Protein 1SN9 (pdb70)

Structure (mmCIF, N/CA/C/O backbone):
data_1SN9
#
_entry.id   1SN9
#
_cell.length_a   38.939
_cell.length_b   56.172
_cell.length_c   32.320
_cell.angle_alpha   90.00
_cell.angle_beta   90.00
_cell.angle_gamma   90.00
#
_symmetry.space_group_name_H-M   'P 21 21 2'
#
loop_
_entity.id
_entity.type
_entity.pdbx_description
1 polymer 'tetrameric beta-beta-alpha mini-protein'
2 water water
#
loop_
_atom_site.group_PDB
_atom_site.id
_atom_site.type_symbol
_atom_site.label_atom_id
_atom_site.label_alt_id
_atom_site.label_comp_id
_atom_site.label_asym_id
_atom_site.label_entity_id
_atom_site.label_seq_id
_atom_site.pdbx_PDB_ins_code
_atom_site.Cartn_x
_atom_site.Cartn_y
_atom_site.Cartn_z
_atom_site.occupancy
_atom_site.B_iso_or_equiv
_atom_site.auth_seq_id
_atom_site.auth_comp_id
_atom_site.auth_asym_id
_atom_site.auth_atom_id
_atom_site.pdbx_PDB_model_num
ATOM 4 N N . TYR A 1 2 ? 15.316 15.993 -0.015 1.00 17.91 101 TYR A N 1
ATOM 5 C CA . TYR A 1 2 ? 14.080 16.738 -0.111 1.00 13.84 101 TYR A CA 1
ATOM 6 C C . TYR A 1 2 ? 14.358 18.177 -0.500 1.00 14.87 101 TYR A C 1
ATOM 7 O O . TYR A 1 2 ? 13.955 19.167 0.128 1.00 16.44 101 TYR A O 1
ATOM 16 N N . ARG A 1 3 ? 15.101 18.325 -1.581 1.00 16.83 102 ARG A N 1
ATOM 17 C CA . ARG A 1 3 ? 15.393 19.705 -2.025 1.00 17.48 102 ARG A CA 1
ATOM 18 C C . ARG A 1 3 ? 14.207 20.274 -2.785 1.00 17.90 102 ARG A C 1
ATOM 19 O O . ARG A 1 3 ? 13.379 19.589 -3.390 1.00 21.42 102 ARG A O 1
ATOM 27 N N . ILE A 1 4 ? 14.084 21.583 -2.780 1.00 19.01 103 ILE A N 1
ATOM 28 C CA . ILE A 1 4 ? 13.082 22.290 -3.582 1.00 18.63 103 ILE A CA 1
ATOM 29 C C . ILE A 1 4 ? 13.846 23.190 -4.539 1.00 20.00 103 ILE A C 1
ATOM 30 O O . ILE A 1 4 ? 14.308 24.276 -4.158 1.00 21.84 103 ILE A O 1
ATOM 42 N N . SER A 1 6 ? 17.127 24.554 -5.806 1.00 27.72 105 SER A N 1
ATOM 43 C CA . SER A 1 6 ? 18.420 24.446 -5.128 1.00 29.50 105 SER A CA 1
ATOM 44 C C . SER A 1 6 ? 18.330 24.652 -3.625 1.00 28.26 105 SER A C 1
ATOM 45 O O . SER A 1 6 ? 19.372 24.701 -2.993 1.00 36.85 105 SER A O 1
ATOM 48 N N . TYR A 1 7 ? 17.129 24.754 -3.084 1.00 22.15 106 TYR A N 1
ATOM 49 C CA . TYR A 1 7 ? 17.077 24.972 -1.626 1.00 20.11 106 TYR A CA 1
ATOM 50 C C . TYR A 1 7 ? 17.161 23.670 -0.850 1.00 18.96 106 TYR A C 1
ATOM 51 O O . TYR A 1 7 ? 16.474 22.687 -1.102 1.00 22.51 106 TYR A O 1
ATOM 60 N N . ASP A 1 8 ? 18.038 23.614 0.163 1.00 21.37 107 ASP A N 1
ATOM 61 C CA . ASP A 1 8 ? 18.149 22.329 0.877 1.00 25.08 107 ASP A CA 1
ATOM 62 C C . ASP A 1 8 ? 17.115 22.225 1.995 1.00 18.48 107 ASP A C 1
ATOM 63 O O . ASP A 1 8 ? 17.392 22.316 3.198 1.00 16.50 107 ASP A O 1
ATOM 68 N N . PHE A 1 9 ? 15.863 21.980 1.575 1.00 17.96 108 PHE A N 1
ATOM 69 C CA . PHE A 1 9 ? 14.719 21.977 2.475 1.00 16.06 108 PHE A CA 1
ATOM 70 C C . PHE A 1 9 ? 14.865 20.935 3.561 1.00 14.32 108 PHE A C 1
ATOM 71 O O . PHE A 1 9 ? 14.718 21.240 4.760 1.00 14.02 108 PHE A O 1
ATOM 84 N N . ASP A 1 11 ? 17.509 19.449 4.780 1.00 14.58 110 ASP A N 1
ATOM 85 C CA . ASP A 1 11 ? 18.527 19.808 5.758 1.00 16.23 110 ASP A CA 1
ATOM 86 C C . ASP A 1 11 ? 18.136 20.980 6.647 1.00 12.63 110 ASP A C 1
ATOM 87 O O . ASP A 1 11 ? 18.473 20.988 7.836 1.00 14.97 110 ASP A O 1
ATOM 92 N N . GLU A 1 12 ? 17.456 21.954 6.071 1.00 13.12 111 GLU A N 1
ATOM 93 C CA . GLU A 1 12 ? 17.059 23.108 6.866 1.00 12.56 111 GLU A CA 1
ATOM 94 C C . GLU A 1 12 ? 16.038 22.681 7.896 1.00 11.62 111 GLU A C 1
ATOM 95 O O . GLU A 1 12 ? 16.058 23.168 9.047 1.00 13.46 111 GLU A O 1
ATOM 101 N N . LEU A 1 13 ? 15.148 21.757 7.565 1.00 12.72 112 LEU A N 1
ATOM 102 C CA . LEU A 1 13 ? 14.227 21.304 8.590 1.00 12.23 112 LEU A CA 1
ATOM 103 C C . LEU A 1 13 ? 14.965 20.505 9.647 1.00 13.76 112 LEU A C 1
ATOM 104 O O . LEU A 1 13 ? 14.656 20.653 10.846 1.00 14.52 112 LEU A O 1
ATOM 113 N N . ALA A 1 14 ? 15.949 19.670 9.281 1.00 12.34 113 ALA A N 1
ATOM 114 C CA . ALA A 1 14 ? 16.709 18.919 10.282 1.00 14.09 113 ALA A CA 1
ATOM 115 C C . ALA A 1 14 ? 17.377 19.874 11.248 1.00 15.83 113 ALA A C 1
ATOM 116 O O . ALA A 1 14 ? 17.474 19.722 12.471 1.00 15.65 113 ALA A O 1
ATOM 118 N N . LYS A 1 15 ? 17.911 20.976 10.691 1.00 13.94 114 LYS A N 1
ATOM 119 C CA . LYS A 1 15 ? 18.616 21.974 11.496 1.00 15.21 114 LYS A CA 1
ATOM 120 C C . LYS A 1 15 ? 17.682 22.693 12.441 1.00 15.97 114 LYS A C 1
ATOM 121 O O . LYS A 1 15 ? 18.027 22.971 13.616 1.00 16.86 114 LYS A O 1
ATOM 127 N N . LEU A 1 16 ? 16.473 23.015 11.974 1.00 14.40 115 LEU A N 1
ATOM 128 C CA . LEU A 1 16 ? 15.431 23.611 12.827 1.00 15.03 115 LEU A CA 1
ATOM 129 C C . LEU A 1 16 ? 15.059 22.690 13.973 1.00 15.31 115 LEU A C 1
ATOM 130 O O . LEU A 1 16 ? 14.936 23.109 15.112 1.00 17.46 115 LEU A O 1
ATOM 135 N N . LEU A 1 17 ? 14.874 21.399 13.687 1.00 12.80 116 LEU A N 1
ATOM 136 C CA . LEU A 1 17 ? 14.572 20.469 14.788 1.00 13.46 116 LEU A CA 1
ATOM 137 C C . LEU A 1 17 ? 15.671 20.470 15.841 1.00 14.62 116 LEU 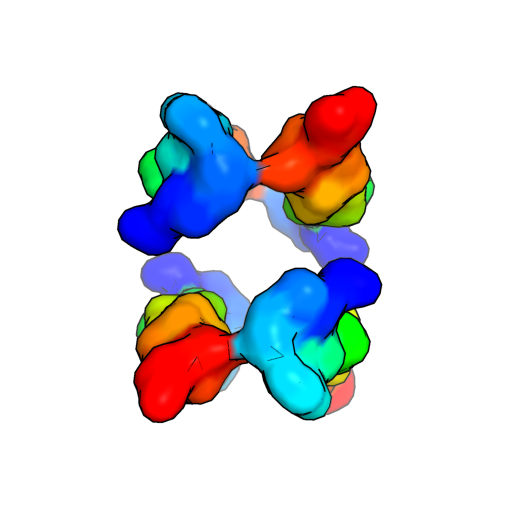A C 1
ATOM 138 O O . LEU A 1 17 ? 15.432 20.491 17.057 1.00 15.04 116 LEU A O 1
ATOM 143 N N A ARG A 1 18 ? 16.924 20.430 15.413 0.55 15.94 117 ARG A N 1
ATOM 144 N N B ARG A 1 18 ? 16.931 20.442 15.419 0.45 15.82 117 ARG A N 1
ATOM 145 C CA A ARG A 1 18 ? 18.056 20.481 16.320 0.55 16.46 117 ARG A CA 1
ATOM 146 C CA B ARG A 1 18 ? 18.076 20.433 16.325 0.45 16.40 117 ARG A CA 1
ATOM 147 C C A ARG A 1 18 ? 18.059 21.738 17.183 0.55 16.82 117 ARG A C 1
ATOM 148 C C B ARG A 1 18 ? 18.171 21.724 17.135 0.45 16.75 117 ARG A C 1
ATOM 149 O O A ARG A 1 18 ? 18.116 21.763 18.414 0.55 19.45 117 ARG A O 1
ATOM 150 O O B ARG A 1 18 ? 18.391 21.686 18.352 0.45 18.75 117 ARG A O 1
ATOM 165 N N . GLN A 1 19 ? 18.028 22.885 16.500 1.00 16.89 118 GLN A N 1
ATOM 166 C CA . GLN A 1 19 ? 18.042 24.168 17.214 1.00 19.28 118 GLN A CA 1
ATOM 167 C C . GLN A 1 19 ? 16.856 24.327 18.167 1.00 20.46 118 GLN A C 1
ATOM 168 O O . GLN A 1 19 ? 17.011 24.810 19.314 1.00 26.40 118 GLN A O 1
ATOM 174 N N . ALA A 1 20 ? 15.651 23.910 17.776 1.00 20.87 119 ALA A N 1
ATOM 175 C CA . ALA A 1 20 ? 14.509 23.948 18.672 1.00 19.96 119 ALA A CA 1
ATOM 176 C C . ALA A 1 20 ? 14.705 23.119 19.931 1.00 20.04 119 ALA A C 1
ATOM 177 O O . ALA A 1 20 ? 14.031 23.352 20.940 1.00 28.06 119 ALA A O 1
ATOM 193 N N A GLY A 1 22 ? 17.737 22.682 21.402 0.46 24.46 121 GLY A N 1
ATOM 194 N N B GLY A 1 22 ? 17.660 22.728 21.446 0.54 23.18 121 GLY A N 1
ATOM 195 C CA A GLY A 1 22 ? 18.977 23.082 22.043 0.46 25.78 121 GLY A CA 1
ATOM 196 C CA B GLY A 1 22 ? 18.745 23.248 22.246 0.54 23.52 121 GLY A CA 1
ATOM 197 C C A GLY A 1 22 ? 18.733 23.980 23.241 0.46 27.13 121 GLY A C 1
ATOM 198 C C B GLY A 1 22 ? 20.08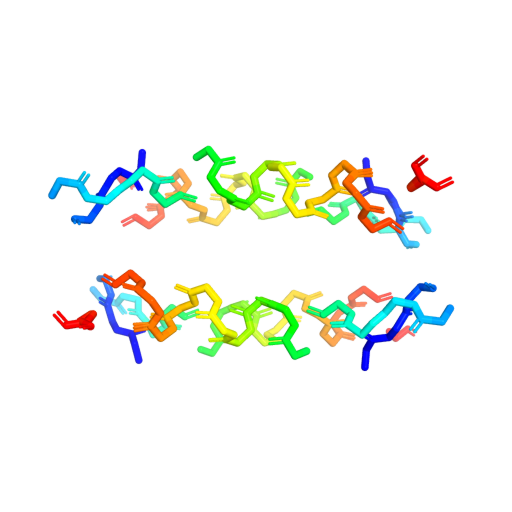8 23.179 21.558 0.54 22.07 121 GLY A C 1
ATOM 199 O O A GLY A 1 22 ? 19.292 23.757 24.313 0.46 37.86 121 GLY A O 1
ATOM 200 O O B GLY A 1 22 ? 21.085 23.522 22.217 0.54 19.94 121 GLY A O 1
ATOM 206 N N . TYR B 1 2 ? 3.069 27.276 18.646 1.00 21.00 201 TYR B N 1
ATOM 207 C CA . TYR B 1 2 ? 3.782 25.987 18.731 1.00 20.55 201 TYR B CA 1
ATOM 208 C C . TYR B 1 2 ? 5.219 26.287 19.142 1.00 18.91 201 TYR B C 1
ATOM 209 O O . TYR B 1 2 ? 6.070 26.577 18.310 1.00 21.14 201 TYR B O 1
ATOM 218 N N . ARG B 1 3 ? 5.499 26.282 20.446 1.00 19.97 202 ARG B N 1
ATOM 219 C CA . ARG B 1 3 ? 6.822 26.689 20.931 1.00 19.14 202 ARG B CA 1
ATOM 220 C C . ARG B 1 3 ? 7.546 25.566 21.676 1.00 19.48 202 ARG B C 1
ATOM 221 O O . ARG B 1 3 ? 6.889 24.659 22.196 1.00 20.38 202 ARG B O 1
ATOM 229 N N . ILE B 1 4 ? 8.871 25.629 21.725 1.00 18.61 203 ILE B N 1
ATOM 230 C CA . ILE B 1 4 ? 9.581 24.764 22.676 1.00 18.72 203 ILE B CA 1
ATOM 231 C C . ILE B 1 4 ? 10.347 25.766 23.549 1.00 16.66 203 ILE B C 1
ATOM 232 O O . ILE B 1 4 ? 11.293 26.410 23.074 1.00 18.33 203 ILE B O 1
ATOM 244 N N . SER B 1 6 ? 11.286 29.144 24.646 1.00 24.20 205 SER B N 1
ATOM 245 C CA . SER B 1 6 ? 11.077 30.450 23.990 1.00 26.21 205 SER B CA 1
ATOM 246 C C . SER B 1 6 ? 11.184 30.372 22.474 1.00 27.01 205 SER B C 1
ATOM 247 O O . SER B 1 6 ? 10.913 31.374 21.804 1.00 34.24 205 SER B O 1
ATOM 250 N N . TYR B 1 7 ? 11.576 29.237 21.924 1.00 24.53 206 TYR B N 1
ATOM 251 C CA . TYR B 1 7 ? 11.715 29.040 20.487 1.00 24.42 206 TYR B CA 1
ATOM 252 C C . TYR B 1 7 ? 10.360 28.886 19.809 1.00 22.62 206 TYR B C 1
ATOM 253 O O . TYR B 1 7 ? 9.614 27.955 20.137 1.00 21.53 206 TYR B O 1
ATOM 262 N N . ASP B 1 8 ? 10.024 29.772 18.884 1.00 21.61 207 ASP B N 1
ATOM 263 C CA . ASP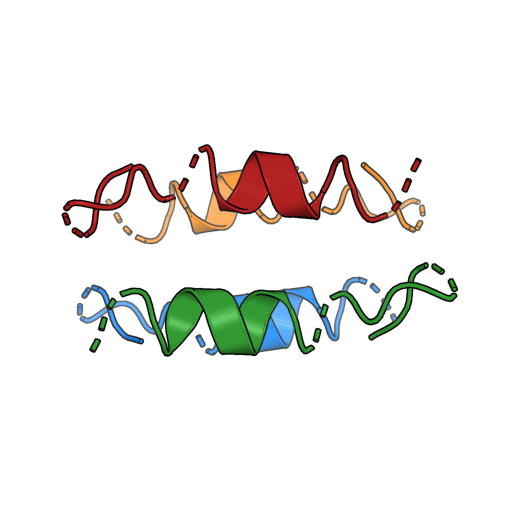 B 1 8 ? 8.754 29.687 18.160 1.00 19.35 207 ASP B CA 1
ATOM 264 C C . ASP B 1 8 ? 8.909 28.719 16.999 1.00 18.65 207 ASP B C 1
ATOM 265 O O . ASP B 1 8 ? 9.111 29.081 15.839 1.00 19.20 207 ASP B O 1
ATOM 270 N N . PHE B 1 9 ? 8.813 27.429 17.322 1.00 20.06 208 PHE B N 1
ATOM 271 C CA . PHE B 1 9 ? 8.913 26.383 16.296 1.00 19.59 208 PHE B CA 1
ATOM 272 C C . PHE B 1 9 ? 7.917 26.584 15.162 1.00 17.31 208 PHE B C 1
ATOM 273 O O . PHE B 1 9 ? 8.290 26.445 13.996 1.00 16.00 208 PHE B O 1
ATOM 286 N N . ASP B 1 11 ? 6.542 29.392 13.948 1.00 14.84 210 ASP B N 1
ATOM 287 C CA . ASP B 1 11 ? 6.992 30.464 13.080 1.00 15.79 210 ASP B CA 1
ATOM 288 C C . ASP B 1 11 ? 8.263 30.106 12.330 1.00 14.52 210 ASP B C 1
ATOM 289 O O . ASP B 1 11 ? 8.368 30.450 11.140 1.00 14.59 210 ASP B O 1
ATOM 294 N N A GLU B 1 12 ? 9.209 29.430 13.000 0.60 13.73 211 GLU B N 1
ATOM 295 N N B GLU B 1 12 ? 9.207 29.434 12.991 0.40 13.81 211 GLU B N 1
ATOM 296 C CA A GLU B 1 12 ?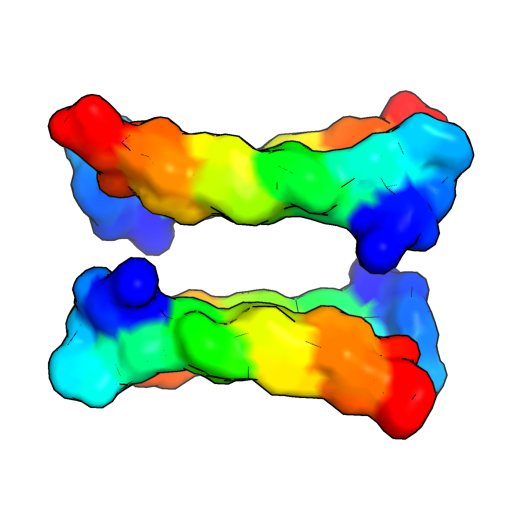 10.443 29.100 12.272 0.60 13.54 211 GLU B CA 1
ATOM 297 C CA B GLU B 1 12 ? 10.444 29.089 12.279 0.40 13.80 211 GLU B CA 1
ATOM 298 C C . GLU B 1 12 ? 10.152 28.140 11.118 1.00 13.30 211 GLU B C 1
ATOM 299 O O . GLU B 1 12 ? 10.723 28.189 10.053 1.00 14.27 211 GLU B O 1
ATOM 310 N N . LEU B 1 13 ? 9.223 27.223 11.301 1.00 13.25 212 LEU B N 1
ATOM 311 C CA . LEU B 1 13 ? 8.864 26.293 10.254 1.00 12.78 212 LEU B CA 1
ATOM 312 C C . LEU B 1 13 ? 8.147 27.063 9.160 1.00 11.74 212 LEU B C 1
ATOM 313 O O . LEU B 1 13 ? 8.428 26.838 7.955 1.00 12.58 212 LEU B O 1
ATOM 318 N N . ALA B 1 14 ? 7.235 27.968 9.553 1.00 13.96 213 ALA B N 1
ATOM 319 C CA . ALA B 1 14 ? 6.593 28.826 8.534 1.00 17.03 213 ALA B CA 1
ATOM 320 C C . ALA B 1 14 ? 7.635 29.595 7.711 1.00 15.42 213 ALA B C 1
ATOM 321 O O . ALA B 1 14 ? 7.528 29.660 6.487 1.00 16.89 213 ALA B O 1
ATOM 323 N N . LYS B 1 15 ? 8.643 30.164 8.358 1.00 17.50 214 LYS B N 1
ATOM 324 C CA . LYS B 1 15 ? 9.688 30.931 7.683 1.00 18.51 214 LYS B CA 1
ATOM 325 C C . LYS B 1 15 ? 10.469 30.057 6.726 1.00 14.53 214 LYS B C 1
ATOM 326 O O . LYS B 1 15 ? 10.818 30.448 5.626 1.00 17.70 214 LYS B O 1
ATOM 332 N N . LEU B 1 16 ? 10.741 28.791 7.106 1.00 14.76 215 LEU B N 1
ATOM 333 C CA . LEU B 1 16 ? 11.391 27.913 6.146 1.00 17.58 215 LEU B CA 1
ATOM 334 C C . LEU B 1 16 ? 10.555 27.595 4.931 1.00 17.12 215 LEU B C 1
ATOM 335 O O . LEU B 1 16 ? 11.057 27.562 3.796 1.00 18.24 215 LEU B O 1
ATOM 344 N N . LEU B 1 17 ? 9.261 27.330 5.154 1.00 16.36 216 LEU B N 1
ATOM 345 C CA . LEU B 1 17 ? 8.402 27.062 3.989 1.00 17.52 216 LEU B CA 1
ATOM 346 C C . LEU B 1 17 ? 8.424 28.279 3.045 1.00 16.98 216 LEU B C 1
ATOM 347 O O . LEU B 1 17 ? 8.465 28.138 1.830 1.00 19.03 216 LEU B O 1
ATOM 352 N N A ARG B 1 18 ? 8.386 29.466 3.642 0.60 18.67 217 ARG B N 1
ATOM 353 N N B ARG B 1 18 ? 8.429 29.475 3.626 0.40 18.66 217 ARG B N 1
ATOM 354 C CA A ARG B 1 18 ? 8.488 30.681 2.817 0.60 18.74 217 ARG B CA 1
ATOM 355 C CA B ARG B 1 18 ? 8.492 30.679 2.794 0.40 18.66 217 ARG B CA 1
ATOM 356 C C A ARG B 1 18 ? 9.837 30.769 2.126 0.60 17.01 217 ARG B C 1
ATOM 357 C C B ARG B 1 18 ? 9.852 30.900 2.153 0.40 17.91 217 ARG B C 1
ATOM 358 O O A ARG B 1 18 ? 9.886 30.985 0.900 0.60 20.31 217 ARG B O 1
ATOM 359 O O B ARG B 1 18 ? 9.927 31.362 1.003 0.40 21.20 217 ARG B O 1
ATOM 374 N N . GLN B 1 19 ? 10.936 30.597 2.859 1.00 19.02 218 GLN B N 1
ATOM 375 C CA . GLN B 1 19 ? 12.287 30.770 2.284 1.00 20.86 218 GLN B CA 1
ATOM 376 C C . GLN B 1 19 ? 12.555 29.787 1.139 1.00 21.89 218 GLN B C 1
ATOM 377 O O . GLN B 1 19 ? 13.200 30.181 0.163 1.00 22.34 218 GLN B O 1
ATOM 383 N N . ALA B 1 20 ? 12.097 28.548 1.277 1.00 21.60 219 ALA B N 1
ATOM 384 C CA . ALA B 1 20 ? 12.127 27.491 0.284 1.00 24.51 219 ALA B CA 1
ATOM 385 C C . ALA B 1 20 ? 11.195 27.764 -0.885 1.00 26.11 219 ALA B C 1
ATOM 386 O O . ALA B 1 20 ? 11.285 27.049 -1.885 1.00 31.45 219 ALA B O 1
ATOM 402 N N A GLY B 1 22 ? 10.825 30.905 -2.349 0.69 30.59 221 GLY B N 1
ATOM 403 N N B GLY B 1 22 ? 10.826 30.871 -2.205 0.31 31.47 221 GLY B N 1
ATOM 404 C CA A GLY B 1 22 ? 11.218 32.165 -2.943 0.69 30.00 221 GLY B CA 1
ATOM 405 C CA B GLY B 1 22 ? 11.239 32.239 -2.430 0.31 30.31 221 GLY B CA 1
ATOM 406 C C A GLY B 1 22 ? 11.720 33.226 -1.989 0.69 30.43 221 GLY B C 1
ATOM 407 C C B GLY B 1 22 ? 11.160 32.609 -3.896 0.31 25.73 221 GLY B C 1
ATOM 408 O O A GLY B 1 22 ? 12.424 34.155 -2.413 0.69 31.30 221 GLY B O 1
ATOM 409 O O B GLY B 1 22 ? 12.127 32.439 -4.627 0.31 29.47 221 GLY B O 1
ATOM 415 N N . TYR C 1 2 ? 13.215 13.104 18.248 1.00 12.48 301 TYR C N 1
ATOM 416 C CA . TYR C 1 2 ? 12.546 14.399 18.390 1.00 12.56 301 TYR C CA 1
ATOM 417 C C . TYR C 1 2 ? 11.091 14.138 18.794 1.00 16.39 301 TYR C C 1
ATOM 418 O O . TYR C 1 2 ? 10.260 13.940 17.927 1.00 17.25 301 TYR C O 1
ATOM 427 N N A ARG C 1 3 ? 10.859 14.140 20.080 0.72 17.24 302 ARG C N 1
ATOM 428 N N B ARG C 1 3 ? 10.832 14.110 20.089 0.28 16.99 302 ARG C N 1
ATOM 429 C CA A ARG C 1 3 ? 9.627 13.799 20.756 0.72 17.55 302 ARG C CA 1
ATOM 430 C CA B ARG C 1 3 ? 9.538 13.697 20.605 0.28 16.67 302 ARG C CA 1
ATOM 431 C C A ARG C 1 3 ? 8.872 15.002 21.293 0.72 16.29 302 ARG C C 1
ATOM 432 C C B ARG C 1 3 ? 8.855 14.772 21.450 0.28 16.34 302 ARG C C 1
ATOM 433 O O A ARG C 1 3 ? 9.492 15.960 21.751 0.72 19.68 302 ARG C O 1
ATOM 434 O O B ARG C 1 3 ? 9.540 15.410 22.248 0.28 13.90 302 ARG C O 1
ATOM 449 N N . ILE C 1 4 ? 7.550 14.875 21.256 1.00 17.88 303 ILE C N 1
ATOM 450 C CA . ILE C 1 4 ? 6.656 15.729 22.028 1.00 21.42 303 ILE C CA 1
ATOM 451 C C . ILE C 1 4 ? 5.840 14.760 22.889 1.00 22.80 303 ILE C C 1
ATOM 452 O O . IL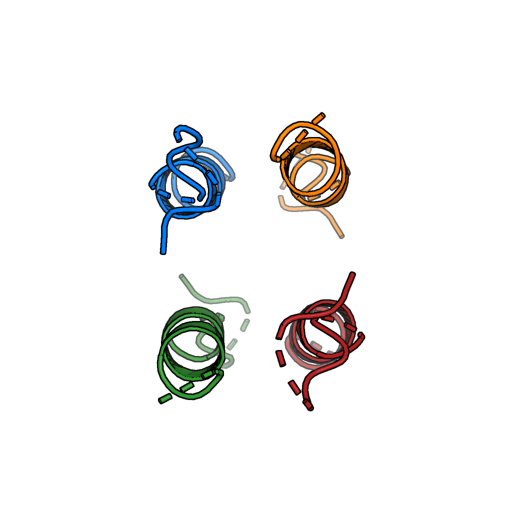E C 1 4 ? 4.932 14.066 22.390 1.00 22.81 303 ILE C O 1
ATOM 464 N N . SER C 1 6 ? 4.808 11.438 24.092 1.00 26.46 305 SER C N 1
ATOM 465 C CA . SER C 1 6 ? 4.940 10.103 23.524 1.00 26.22 305 SER C CA 1
ATOM 466 C C . SER C 1 6 ? 4.909 10.110 22.004 1.00 25.16 305 SER C C 1
ATOM 467 O O . SER C 1 6 ? 5.058 9.075 21.363 1.00 29.64 305 SER C O 1
ATOM 470 N N . TYR C 1 7 ? 4.696 11.289 21.420 1.00 21.27 306 TYR C N 1
ATOM 471 C CA . TYR C 1 7 ? 4.623 11.397 19.960 1.00 19.43 306 TYR C CA 1
ATOM 472 C C . TYR C 1 7 ? 5.981 11.617 19.311 1.00 16.45 306 TYR C C 1
ATOM 473 O O . TYR C 1 7 ? 6.687 12.580 19.587 1.00 17.79 306 TYR C O 1
ATOM 482 N N . ASP C 1 8 ? 6.382 10.733 18.382 1.00 17.48 307 ASP C N 1
ATOM 483 C CA . ASP C 1 8 ? 7.694 10.883 17.754 1.00 15.58 307 ASP C CA 1
ATOM 484 C C . ASP C 1 8 ? 7.527 11.790 16.537 1.00 14.28 307 ASP C C 1
ATOM 485 O O . ASP C 1 8 ? 7.244 11.368 15.427 1.00 15.16 307 ASP C O 1
ATOM 490 N N . PHE C 1 9 ? 7.657 13.100 16.807 1.00 14.88 308 PHE C N 1
ATOM 491 C CA . PHE C 1 9 ? 7.490 14.101 15.780 1.00 14.99 308 PHE C CA 1
ATOM 492 C C . PHE C 1 9 ? 8.526 13.895 14.674 1.00 14.71 308 PHE C C 1
ATOM 493 O O . PHE C 1 9 ? 8.140 13.959 13.494 1.00 13.35 308 PHE C O 1
ATOM 506 N N . ASP C 1 11 ? 10.087 11.345 13.602 1.00 17.39 310 ASP C N 1
ATOM 507 C CA . ASP C 1 11 ? 9.819 10.211 12.737 1.00 17.90 310 ASP C CA 1
ATOM 508 C C . ASP C 1 11 ? 8.571 10.386 11.900 1.00 16.13 310 ASP C C 1
ATOM 509 O O . ASP C 1 11 ? 8.540 9.994 10.722 1.00 16.29 310 ASP C O 1
ATOM 514 N N . GLU C 1 12 ? 7.502 10.958 12.456 1.00 15.18 311 GLU C N 1
ATOM 515 C CA . GLU C 1 12 ? 6.325 11.224 11.622 1.00 16.60 311 GLU C CA 1
ATOM 516 C C . GLU C 1 12 ? 6.588 12.233 10.522 1.00 14.05 311 GLU C C 1
ATOM 517 O O . GLU C 1 12 ? 6.092 12.145 9.386 1.00 14.52 311 GLU C O 1
ATOM 523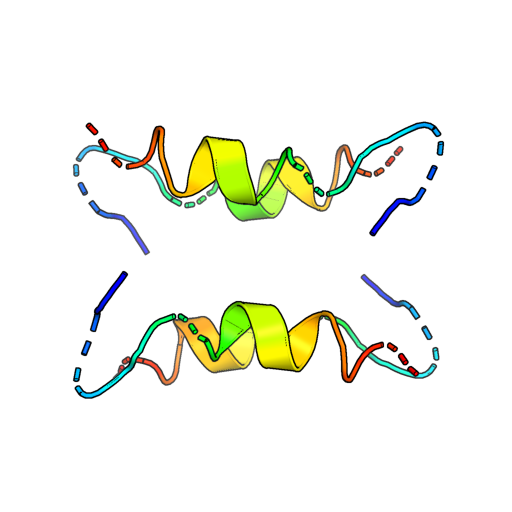 N N . LEU C 1 13 ? 7.431 13.251 10.769 1.00 13.75 312 LEU C N 1
ATOM 524 C CA . LEU C 1 13 ? 7.827 14.180 9.726 1.00 12.30 312 LEU C CA 1
ATOM 525 C C . LEU C 1 13 ? 8.616 13.462 8.641 1.00 13.46 312 LEU C C 1
ATOM 526 O O . LEU C 1 13 ? 8.429 13.644 7.448 1.00 12.40 312 LEU C O 1
ATOM 531 N N . ALA C 1 14 ? 9.563 12.603 9.046 1.00 12.01 313 ALA C N 1
ATOM 532 C CA . ALA C 1 14 ? 10.406 11.906 8.074 1.00 14.65 313 ALA C CA 1
ATOM 533 C C . ALA C 1 14 ? 9.501 11.040 7.210 1.00 14.85 313 ALA C C 1
ATOM 534 O O . ALA C 1 14 ? 9.604 10.955 5.987 1.00 16.24 313 ALA C O 1
ATOM 536 N N . LYS C 1 15 ? 8.511 10.415 7.836 1.00 16.07 314 LYS C N 1
ATOM 537 C CA . LYS C 1 15 ? 7.615 9.535 7.085 1.00 18.13 314 LYS C CA 1
ATOM 538 C C . LYS C 1 15 ? 6.782 10.348 6.108 1.00 18.00 314 LYS C C 1
ATOM 539 O O . LYS C 1 15 ? 6.544 9.946 4.978 1.00 19.72 314 LYS C O 1
ATOM 545 N N . LEU C 1 16 ? 6.341 11.530 6.502 1.00 14.92 315 LEU C N 1
ATOM 546 C CA . LEU C 1 16 ? 5.541 12.374 5.613 1.00 14.60 315 LEU C CA 1
ATOM 547 C C . LEU C 1 16 ? 6.336 12.823 4.397 1.00 13.70 315 LEU C C 1
ATOM 548 O O . LEU C 1 16 ? 5.943 12.783 3.215 1.00 16.35 315 LEU C O 1
ATOM 553 N N . LEU C 1 17 ? 7.589 13.279 4.650 1.00 11.56 316 LEU C N 1
ATOM 554 C CA . LEU C 1 17 ? 8.415 13.725 3.553 1.00 12.26 316 LEU C CA 1
ATOM 555 C C . LEU C 1 17 ? 8.675 12.585 2.579 1.00 12.81 316 LEU C C 1
ATOM 556 O O . LEU C 1 17 ? 8.617 12.832 1.374 1.00 14.55 316 LEU C O 1
ATOM 561 N N . ARG C 1 18 ? 8.960 11.394 3.141 1.00 15.90 317 ARG C N 1
ATOM 562 C CA . ARG C 1 18 ? 9.357 10.259 2.347 1.00 17.27 317 ARG C CA 1
ATOM 563 C C . ARG C 1 18 ? 8.134 9.855 1.529 1.00 18.43 317 ARG C C 1
ATOM 564 O O . ARG C 1 18 ? 8.190 9.660 0.307 1.00 21.22 317 ARG C O 1
ATOM 579 N N A GLN C 1 19 ? 6.989 9.722 2.202 0.44 17.04 318 GLN C N 1
ATOM 580 N N B GLN C 1 19 ? 6.993 9.719 2.215 0.56 16.80 318 GLN C N 1
ATOM 581 C CA A GLN C 1 19 ? 5.831 9.222 1.450 0.44 21.20 318 GLN C CA 1
ATOM 582 C CA B GLN C 1 19 ? 5.841 9.216 1.444 0.56 21.27 318 GLN C CA 1
ATOM 583 C C A GLN C 1 19 ? 5.332 10.229 0.433 0.44 21.85 318 GLN C C 1
ATOM 584 C C B GLN C 1 19 ? 5.447 10.232 0.386 0.56 23.17 318 GLN C C 1
ATOM 585 O O A GLN C 1 19 ? 4.861 9.843 -0.652 0.44 21.05 318 GLN C O 1
ATOM 586 O O B GLN C 1 19 ? 5.185 9.827 -0.763 0.56 23.81 318 GLN C O 1
ATOM 597 N N . ALA C 1 20 ? 5.418 11.527 0.682 1.00 20.35 319 ALA C N 1
ATOM 598 C CA . ALA C 1 20 ? 5.045 12.526 -0.322 1.00 22.64 319 ALA C CA 1
ATOM 599 C C . ALA C 1 20 ? 6.064 12.646 -1.458 1.00 20.96 319 ALA C C 1
ATOM 600 O O . ALA C 1 20 ? 5.810 13.317 -2.469 1.00 28.74 319 ALA C O 1
ATOM 616 N N . GLY C 1 22 ? 7.337 9.741 -2.641 1.00 30.85 321 GLY C N 1
ATOM 617 C CA . GLY C 1 22 ? 7.252 8.463 -3.338 1.00 43.10 321 GLY C CA 1
ATOM 618 C C . GLY C 1 22 ? 6.529 7.342 -2.645 1.00 45.12 321 GLY C C 1
ATOM 619 O O . GLY C 1 22 ? 5.324 7.362 -2.376 1.00 55.58 321 GLY C O 1
ATOM 624 N N . TYR D 1 2 ? 0.818 25.171 0.092 1.00 25.82 401 TYR D N 1
ATOM 625 C CA . TYR D 1 2 ? 2.091 24.538 -0.283 1.00 23.31 401 TYR D CA 1
ATOM 626 C C . TYR D 1 2 ? 1.868 23.107 -0.717 1.00 19.92 401 TYR D C 1
ATOM 627 O O . TYR D 1 2 ? 1.594 22.284 0.154 1.00 25.18 401 TYR D O 1
ATOM 636 N N . ARG D 1 3 ? 1.943 22.797 -1.990 1.00 21.49 402 ARG D N 1
ATOM 637 C CA . ARG D 1 3 ? 1.664 21.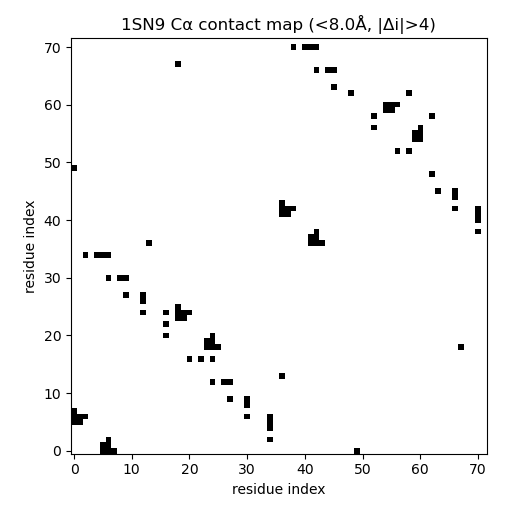489 -2.541 1.00 23.35 402 ARG D CA 1
ATOM 638 C C . ARG D 1 3 ? 2.925 20.769 -2.999 1.00 24.06 402 ARG D C 1
ATOM 639 O O . ARG D 1 3 ? 3.901 21.351 -3.466 1.00 28.49 402 ARG D O 1
ATOM 647 N N . ILE D 1 4 ? 2.870 19.456 -2.854 1.00 25.60 403 ILE D N 1
ATOM 648 C CA . ILE D 1 4 ? 3.784 18.476 -3.426 1.00 27.19 403 ILE D CA 1
ATOM 649 C C . ILE D 1 4 ? 2.936 17.426 -4.108 1.00 27.05 403 ILE D C 1
ATOM 650 O O . ILE D 1 4 ? 2.413 16.526 -3.424 1.00 25.58 403 ILE D O 1
ATOM 662 N N . SER D 1 6 ? -0.025 15.468 -5.193 1.00 38.75 405 SER D N 1
ATOM 663 C CA . SER D 1 6 ? -1.314 15.276 -4.553 1.00 39.64 405 SER D CA 1
ATOM 664 C C . SER D 1 6 ? -1.326 15.721 -3.102 1.00 36.67 405 SER D C 1
ATOM 665 O O . SER D 1 6 ? -2.408 15.776 -2.487 1.00 35.84 405 SER D O 1
ATOM 668 N N . TYR D 1 7 ? -0.187 16.027 -2.485 1.00 28.84 406 TYR D N 1
ATOM 669 C CA . TYR D 1 7 ? -0.233 16.399 -1.068 1.00 21.89 406 TYR D CA 1
ATOM 670 C C . TYR 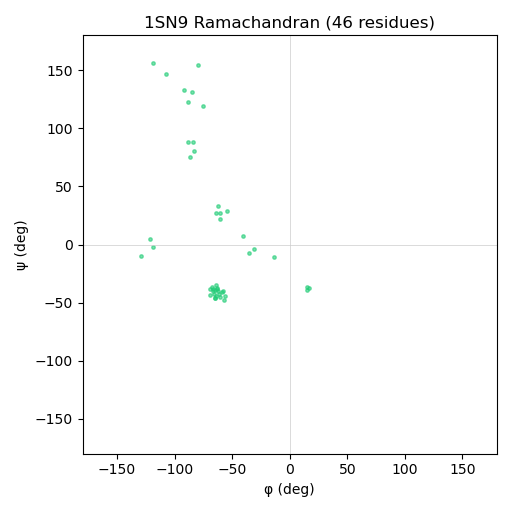D 1 7 ? -0.368 17.903 -0.890 1.00 23.14 406 TYR D C 1
ATOM 671 O O . TYR D 1 7 ? 0.386 18.658 -1.525 1.00 23.86 406 TYR D O 1
ATOM 680 N N . ASP D 1 8 ? -1.287 18.292 -0.020 1.00 21.80 407 ASP D N 1
ATOM 681 C CA . ASP D 1 8 ? -1.347 19.631 0.559 1.00 18.32 407 ASP D CA 1
ATOM 682 C C . ASP D 1 8 ? -0.369 19.552 1.736 1.00 17.51 407 ASP D C 1
ATOM 683 O O . ASP D 1 8 ? -0.720 19.232 2.879 1.00 16.66 407 ASP D O 1
ATOM 688 N N . PHE D 1 9 ? 0.873 19.846 1.363 1.00 17.99 408 PHE D N 1
ATOM 689 C CA . PHE D 1 9 ? 1.973 19.730 2.322 1.00 18.91 408 PHE D CA 1
ATOM 690 C C . PHE D 1 9 ? 1.808 20.662 3.507 1.00 16.81 408 PHE D C 1
ATOM 691 O O . PHE D 1 9 ? 2.072 20.249 4.633 1.00 17.75 408 PHE D O 1
ATOM 704 N N . ASP D 1 11 ? -1.004 21.603 4.885 1.00 16.77 410 ASP D N 1
ATOM 705 C CA . ASP D 1 11 ? -1.993 20.987 5.781 1.00 16.55 410 ASP D CA 1
ATOM 706 C C . ASP D 1 11 ? -1.503 19.716 6.480 1.00 13.93 410 ASP D C 1
ATOM 707 O O . ASP D 1 11 ? -1.765 19.447 7.659 1.00 14.13 410 ASP D O 1
ATOM 712 N N . GLU D 1 12 ? -0.704 18.909 5.756 1.00 13.91 411 GLU D N 1
ATOM 713 C CA . GLU D 1 12 ? -0.137 17.693 6.362 1.00 14.28 411 GLU D CA 1
ATOM 714 C C . GLU D 1 12 ? 0.819 17.996 7.500 1.00 12.81 411 GLU D C 1
ATOM 715 O O . GLU D 1 12 ? 0.841 17.338 8.544 1.00 14.64 411 GLU D O 1
ATOM 721 N N . LEU D 1 13 ? 1.627 19.063 7.321 1.00 14.08 412 LEU D N 1
ATOM 722 C CA . LEU D 1 13 ? 2.516 19.519 8.384 1.00 13.97 412 LEU D CA 1
ATOM 723 C C . LEU D 1 13 ? 1.720 20.030 9.571 1.00 14.31 412 LEU D C 1
ATOM 724 O O . LEU D 1 13 ? 2.060 19.750 10.730 1.00 14.56 412 LEU D O 1
ATOM 729 N N . ALA D 1 14 ? 0.718 20.835 9.281 1.00 13.04 413 ALA D N 1
ATOM 730 C CA . ALA D 1 14 ? -0.166 21.370 10.318 1.00 13.99 413 ALA D CA 1
ATOM 731 C C . ALA D 1 14 ? -0.828 20.250 11.113 1.00 12.56 413 ALA D C 1
ATOM 732 O O . ALA D 1 14 ? -0.938 20.318 12.316 1.00 14.17 413 ALA D O 1
ATOM 734 N N . LYS D 1 15 ? -1.232 19.172 10.412 1.00 12.76 414 LYS D N 1
ATOM 735 C CA . LYS D 1 15 ? -1.748 17.995 11.095 1.00 12.39 414 LYS D CA 1
ATOM 736 C C . LYS D 1 15 ? -0.759 17.415 12.093 1.00 11.98 414 LYS D C 1
ATOM 737 O O . LYS D 1 15 ? -1.129 17.071 13.224 1.00 12.99 414 LYS D O 1
ATOM 743 N N . LEU D 1 16 ? 0.502 17.248 11.663 1.00 12.82 415 LEU D N 1
ATOM 744 C CA . LEU D 1 16 ? 1.460 16.666 12.596 1.00 13.88 415 LEU D CA 1
ATOM 745 C C . LEU D 1 16 ? 1.671 17.543 13.819 1.00 12.64 415 LEU D C 1
ATOM 746 O O . LEU D 1 16 ? 1.830 17.007 14.938 1.00 14.47 415 LEU D O 1
ATOM 751 N N . LEU D 1 17 ? 1.683 18.866 13.613 1.00 12.86 416 LEU D N 1
ATOM 752 C CA . LEU D 1 17 ? 1.838 19.810 14.737 1.00 13.00 416 LEU D CA 1
ATOM 753 C C . LEU D 1 17 ? 0.741 19.628 15.766 1.00 12.94 416 LEU D C 1
ATOM 754 O O . LEU D 1 17 ? 0.974 19.579 16.972 1.00 14.38 416 LEU D O 1
ATOM 759 N N A ARG D 1 18 ? -0.479 19.585 15.240 0.78 12.63 417 ARG D N 1
ATOM 760 N N B ARG D 1 18 ? -0.490 19.554 15.264 0.22 12.88 417 ARG D N 1
ATOM 761 C CA A ARG D 1 18 ? -1.647 19.464 16.125 0.78 12.82 417 ARG D CA 1
ATOM 762 C CA B ARG D 1 18 ? -1.680 19.450 16.103 0.22 12.66 417 ARG D CA 1
ATOM 763 C C A ARG D 1 18 ? -1.742 18.087 16.776 0.78 11.57 417 ARG D C 1
ATOM 764 C C B ARG D 1 18 ? -1.828 18.073 16.734 0.22 12.06 417 ARG D C 1
ATOM 765 O O A ARG D 1 18 ? -2.091 17.988 17.967 0.78 16.44 417 ARG D O 1
ATOM 766 O O B ARG D 1 18 ? -2.298 17.954 17.871 0.22 12.96 417 ARG D O 1
ATOM 781 N N . GLN D 1 19 ? -1.429 17.034 15.994 1.00 12.90 418 GLN D N 1
ATOM 782 C CA . GLN D 1 19 ? -1.436 15.696 16.599 1.00 13.37 418 GLN D CA 1
ATOM 783 C C . GLN D 1 19 ? -0.484 15.606 17.777 1.00 14.12 418 GLN D C 1
ATOM 784 O O . GLN D 1 19 ? -0.817 15.135 18.858 1.00 15.77 418 GLN D O 1
ATOM 790 N N . ALA D 1 20 ? 0.724 16.094 17.589 1.00 14.09 419 ALA D N 1
ATOM 791 C CA . ALA D 1 20 ? 1.745 16.079 18.628 1.00 16.05 419 ALA D CA 1
ATOM 792 C C . ALA D 1 20 ? 1.359 16.933 19.827 1.00 16.85 419 ALA D C 1
ATOM 793 O O . ALA D 1 20 ? 1.516 16.507 20.983 1.00 20.49 419 ALA D O 1
ATOM 809 N N . GLY D 1 22 ? -1.536 17.775 20.998 1.00 22.05 421 GLY D N 1
ATOM 810 C CA . GLY D 1 22 ? -2.748 17.327 21.637 1.00 23.69 421 GLY D CA 1
ATOM 811 C C . GLY D 1 22 ? -2.465 16.301 22.710 1.00 28.43 421 GLY D C 1
ATOM 812 O O . GLY D 1 22 ? -3.384 15.864 23.403 1.00 28.48 421 GLY D O 1
#

Radius of gyration: 12.12 Å; Cα contacts (8 Å, |Δi|>4): 53; chains: 4; bounding box: 22×24×29 Å

B-factor: mean 24.96, std 12.27, range [11.56, 157.91]

Foldseek 3Di:
DAPVRPCVVVVVVVVVVD/DAPVHPCVVVVVVVVVCD/DDPVRPCVVVVVVVVVVD/DDPVDPVVVVVVVVVVVD

Secondary structure (DSSP, 8-state):
--------HHHHHHHH--/--------HHHHHHHH--/-B---B--HHHHHHHH--/-B---B--HHHHHHHH--

Sequence (72 aa):
YRISYDFDELAKLLRRQAGGYRISYDFDEELAKLLRRQAGGYRRISYDFDELAKLLRQQAGYRISYDFDELAKLLRRQAG

Solvent-accessible surface area: 5651 Å² total